Protein AF-A0A3F2U467-F1 (afdb_monomer_lite)

Foldseek 3Di:
DQVQAQEEEEEVVVVVCCCVVVPQVAVPLHEYEYEDCDDDDWDDRDSYIYHYDNPPQVVSVVVRCVRRPRGDYHYDDDVVNVVVVVVVVVVDPDDDD

Structure (mmCIF, N/CA/C/O backbone):
data_AF-A0A3F2U467-F1
#
_entry.id   AF-A0A3F2U467-F1
#
loop_
_atom_site.group_PDB
_atom_site.id
_atom_site.type_symbol
_atom_site.label_atom_id
_atom_site.label_alt_id
_atom_site.label_comp_id
_atom_site.label_asym_id
_atom_site.label_entity_id
_atom_site.label_seq_id
_atom_site.pdbx_PDB_ins_code
_atom_site.Cartn_x
_atom_site.Cartn_y
_atom_site.Cartn_z
_atom_site.occupancy
_atom_site.B_iso_or_equiv
_atom_site.auth_seq_id
_atom_site.auth_comp_id
_atom_site.auth_asym_id
_atom_site.auth_atom_id
_atom_site.pdbx_PDB_model_num
ATOM 1 N N . MET A 1 1 ? -7.677 16.283 -7.118 1.00 54.72 1 MET A N 1
ATOM 2 C CA . MET A 1 1 ? -7.795 14.879 -7.605 1.00 54.72 1 MET A CA 1
ATOM 3 C C . MET A 1 1 ? -7.471 13.824 -6.536 1.00 54.72 1 MET A C 1
ATOM 5 O O . MET A 1 1 ? -7.938 12.710 -6.686 1.00 54.72 1 MET A O 1
ATOM 9 N N . PHE A 1 2 ? -6.818 14.156 -5.418 1.00 55.81 2 PHE A N 1
ATOM 10 C CA . PHE A 1 2 ? -6.804 13.324 -4.199 1.00 55.81 2 PHE A CA 1
ATOM 11 C C . PHE A 1 2 ? -6.991 14.198 -2.943 1.00 55.81 2 PHE A C 1
ATOM 13 O O . PHE A 1 2 ? -6.331 14.004 -1.928 1.00 55.81 2 PHE A O 1
ATOM 20 N N . GLU A 1 3 ? -7.830 15.237 -3.029 1.00 57.31 3 GLU A N 1
ATOM 21 C CA . GLU A 1 3 ? -8.077 16.125 -1.884 1.00 57.31 3 GLU A CA 1
ATOM 22 C C . GLU A 1 3 ? -8.699 15.325 -0.740 1.00 57.31 3 GLU A C 1
ATOM 24 O O . GLU A 1 3 ? -9.708 14.652 -0.933 1.00 57.31 3 GLU A O 1
ATOM 29 N N . GLY A 1 4 ? -8.047 15.358 0.423 1.00 69.00 4 GLY A N 1
ATOM 30 C CA . GLY A 1 4 ? -8.445 14.588 1.600 1.00 69.00 4 GLY A CA 1
ATOM 31 C C . GLY A 1 4 ? -7.904 13.159 1.660 1.00 69.00 4 GLY A C 1
ATOM 32 O O . GLY A 1 4 ? -8.135 12.499 2.661 1.00 69.00 4 GLY A O 1
ATOM 33 N N . THR A 1 5 ? -7.160 12.668 0.659 1.00 77.94 5 THR A N 1
ATOM 34 C CA . THR A 1 5 ? -6.530 11.335 0.711 1.00 77.94 5 THR A CA 1
ATOM 35 C C . THR A 1 5 ? -5.079 11.432 1.169 1.00 77.94 5 THR A C 1
ATOM 37 O O . THR A 1 5 ? -4.256 12.068 0.514 1.00 77.94 5 THR A O 1
ATOM 40 N N . GLY A 1 6 ? -4.748 10.743 2.258 1.00 80.31 6 GLY A N 1
ATOM 41 C CA . GLY A 1 6 ? -3.391 10.709 2.803 1.00 80.31 6 GLY A CA 1
ATOM 42 C C . GLY A 1 6 ? -2.584 9.486 2.389 1.00 80.31 6 GLY A C 1
ATOM 43 O O . GLY A 1 6 ? -1.361 9.529 2.456 1.00 80.31 6 GLY A O 1
ATOM 44 N N . ALA A 1 7 ? -3.236 8.401 1.962 1.00 84.75 7 ALA A N 1
ATOM 45 C CA . ALA A 1 7 ? -2.554 7.215 1.450 1.00 84.75 7 ALA A CA 1
ATOM 46 C C . ALA A 1 7 ? -3.412 6.447 0.445 1.00 84.75 7 ALA A C 1
ATOM 48 O O . ALA A 1 7 ? -4.643 6.489 0.485 1.00 84.75 7 ALA A O 1
ATOM 49 N N . VAL A 1 8 ? -2.746 5.694 -0.426 1.00 83.81 8 VAL A N 1
ATOM 50 C CA . VAL A 1 8 ? -3.389 4.865 -1.445 1.00 83.81 8 VAL A CA 1
ATOM 51 C C . VAL A 1 8 ? -3.048 3.399 -1.206 1.00 83.81 8 VAL A C 1
ATOM 53 O O . VAL A 1 8 ? -1.904 3.058 -0.937 1.00 83.81 8 VAL A O 1
ATOM 56 N N . LEU A 1 9 ? -4.024 2.505 -1.307 1.00 84.50 9 LEU A N 1
ATOM 57 C CA . LEU A 1 9 ? -3.818 1.064 -1.205 1.00 84.50 9 LEU A CA 1
ATOM 58 C C . LEU A 1 9 ? -4.058 0.413 -2.569 1.00 84.50 9 LEU A C 1
ATOM 60 O O . LEU A 1 9 ? -5.130 0.578 -3.151 1.00 84.50 9 LEU A O 1
ATOM 64 N N . ILE A 1 10 ? -3.057 -0.312 -3.075 1.00 84.38 10 ILE A N 1
ATOM 65 C CA . ILE A 1 10 ? -3.039 -0.874 -4.431 1.00 84.38 10 ILE A CA 1
ATOM 66 C C . ILE A 1 10 ? -2.645 -2.356 -4.435 1.00 84.38 10 ILE A C 1
ATOM 68 O O . ILE A 1 10 ? -1.947 -2.853 -3.548 1.00 84.38 10 ILE A O 1
ATOM 72 N N . GLY A 1 11 ? -3.094 -3.082 -5.459 1.00 82.62 11 GLY A N 1
ATOM 73 C CA . GLY A 1 11 ? -2.647 -4.451 -5.721 1.00 82.62 11 GLY A CA 1
ATOM 74 C C . GLY A 1 11 ? -1.299 -4.514 -6.457 1.00 82.62 11 GLY A C 1
ATOM 75 O O . GLY A 1 11 ? -0.855 -3.516 -7.027 1.00 82.62 11 GLY A O 1
ATOM 76 N N . PRO A 1 12 ? -0.673 -5.702 -6.539 1.00 80.56 12 PRO A N 1
ATOM 77 C CA . PRO A 1 12 ? 0.634 -5.867 -7.173 1.00 80.56 12 PRO A CA 1
A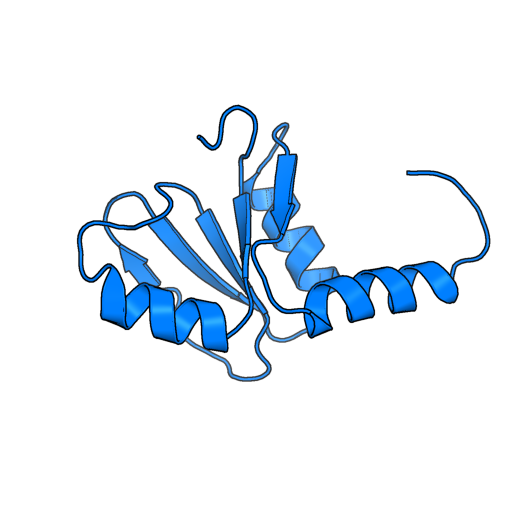TOM 78 C C . PRO A 1 12 ? 0.564 -5.614 -8.684 1.00 80.56 12 PRO A C 1
ATOM 80 O O . PRO A 1 12 ? 1.444 -4.973 -9.231 1.00 80.56 12 PRO A O 1
ATOM 83 N N . ARG A 1 13 ? -0.542 -5.992 -9.343 1.00 80.06 13 ARG A N 1
ATOM 84 C CA . ARG A 1 13 ? -0.764 -5.687 -10.769 1.00 80.06 13 ARG A CA 1
ATOM 85 C C . ARG A 1 13 ? -0.876 -4.187 -11.038 1.00 80.06 13 ARG A C 1
ATOM 87 O O . ARG A 1 13 ? -0.403 -3.705 -12.056 1.00 80.06 13 ARG A O 1
ATOM 94 N N . THR A 1 14 ? -1.516 -3.457 -10.128 1.00 78.56 14 THR A N 1
ATOM 95 C CA . THR A 1 14 ? -1.621 -1.997 -10.213 1.00 78.56 14 THR A CA 1
ATOM 96 C C . THR A 1 14 ? -0.256 -1.358 -9.991 1.00 78.56 14 THR A C 1
ATOM 98 O O . THR A 1 14 ? 0.071 -0.398 -10.674 1.00 78.56 14 THR A O 1
ATOM 101 N N . PHE A 1 15 ? 0.565 -1.919 -9.097 1.00 81.38 15 PHE A N 1
ATOM 102 C CA . PHE A 1 15 ? 1.958 -1.514 -8.934 1.00 81.38 15 PHE A CA 1
ATOM 103 C C . PHE A 1 15 ? 2.793 -1.759 -10.203 1.00 81.38 15 PHE A C 1
ATOM 105 O O . PHE A 1 15 ? 3.496 -0.846 -10.621 1.00 81.38 15 PHE A O 1
ATOM 112 N N . ASP A 1 16 ? 2.675 -2.926 -10.849 1.00 79.06 16 ASP A N 1
ATOM 113 C CA . ASP A 1 16 ? 3.391 -3.230 -12.101 1.00 79.06 16 ASP A CA 1
ATOM 114 C C . ASP A 1 16 ? 3.042 -2.226 -13.215 1.00 79.06 16 ASP A C 1
ATOM 116 O O . ASP A 1 16 ? 3.921 -1.712 -13.900 1.00 79.06 16 ASP A O 1
ATOM 120 N N . VAL A 1 17 ? 1.761 -1.872 -13.360 1.00 77.44 17 VAL A N 1
ATOM 121 C CA . VAL A 1 17 ? 1.344 -0.831 -14.314 1.00 77.44 17 VAL A CA 1
ATOM 122 C C . VAL A 1 17 ? 1.821 0.551 -13.866 1.00 77.44 17 VAL A C 1
ATOM 124 O O . VAL A 1 17 ? 2.251 1.350 -14.691 1.00 77.44 17 VAL A O 1
ATOM 127 N N . ALA A 1 18 ? 1.767 0.856 -12.567 1.00 74.50 18 ALA A N 1
ATOM 128 C CA . ALA A 1 18 ? 2.196 2.148 -12.042 1.00 74.50 18 ALA A CA 1
ATOM 129 C C . ALA A 1 18 ? 3.695 2.391 -12.274 1.00 74.50 18 ALA A C 1
ATOM 131 O O . ALA A 1 18 ? 4.074 3.494 -12.657 1.00 74.50 18 ALA A O 1
ATOM 132 N N . ILE A 1 19 ? 4.540 1.377 -12.071 1.00 73.06 19 ILE A N 1
ATOM 133 C CA . ILE A 1 19 ? 5.987 1.505 -12.260 1.00 73.06 19 ILE A CA 1
ATOM 134 C C . ILE A 1 19 ? 6.373 1.578 -13.743 1.00 73.06 19 ILE A C 1
ATOM 136 O O . ILE A 1 19 ? 7.288 2.323 -14.083 1.00 73.06 19 ILE A O 1
ATOM 140 N N . ASP A 1 20 ? 5.658 0.858 -14.614 1.00 73.56 20 ASP A N 1
ATOM 141 C CA . ASP A 1 20 ? 5.906 0.838 -16.061 1.00 73.56 20 ASP A CA 1
ATOM 142 C C . ASP A 1 20 ? 5.419 2.125 -16.749 1.00 73.56 20 ASP A C 1
ATOM 144 O O . ASP A 1 20 ? 6.152 2.748 -17.513 1.00 73.56 20 ASP A O 1
ATOM 148 N N . VAL A 1 21 ? 4.205 2.580 -16.417 1.00 66.69 21 VAL A N 1
ATOM 149 C CA . VAL A 1 21 ? 3.564 3.729 -17.077 1.00 66.69 21 VAL A CA 1
ATOM 150 C C . VAL A 1 21 ? 4.053 5.071 -16.527 1.00 66.69 21 VAL A C 1
ATOM 152 O O . VAL A 1 21 ? 4.113 6.045 -17.274 1.00 66.69 21 VAL A O 1
ATOM 155 N N . TRP A 1 22 ? 4.398 5.153 -15.238 1.00 65.06 22 TRP A N 1
ATOM 156 C CA . TRP A 1 22 ? 4.645 6.443 -14.576 1.00 65.06 22 TRP A CA 1
ATOM 157 C C . TRP A 1 22 ? 6.100 6.683 -14.170 1.00 65.06 22 TRP A C 1
ATOM 159 O O . TRP A 1 22 ? 6.404 7.752 -13.636 1.00 65.06 22 TRP A O 1
ATOM 169 N N . GLY A 1 23 ? 6.998 5.731 -14.456 1.00 60.91 23 GLY A N 1
ATOM 170 C CA . GLY A 1 23 ? 8.451 5.912 -14.413 1.00 60.91 23 GLY A CA 1
ATOM 171 C C . GLY A 1 23 ? 8.959 6.672 -13.180 1.00 60.91 23 GLY A C 1
ATOM 172 O O . GLY A 1 23 ? 8.889 6.170 -12.055 1.00 60.91 23 GLY A O 1
ATOM 173 N N . GLU A 1 24 ? 9.492 7.880 -13.395 1.00 55.91 24 GLU A N 1
ATOM 174 C CA . GLU A 1 24 ? 10.085 8.742 -12.356 1.00 55.91 24 GLU A CA 1
ATOM 175 C C . GLU A 1 24 ? 9.172 9.881 -11.863 1.00 55.91 24 GLU A C 1
ATOM 177 O O . GLU A 1 24 ? 9.439 10.476 -10.814 1.00 55.91 24 GLU A O 1
ATOM 182 N N . ASP A 1 25 ? 8.076 10.169 -12.570 1.00 54.44 25 ASP A N 1
ATOM 183 C CA . ASP A 1 25 ? 7.247 11.355 -12.303 1.00 54.44 25 ASP A CA 1
ATOM 184 C C . ASP A 1 25 ? 6.286 11.150 -11.116 1.00 54.44 25 ASP A C 1
ATOM 186 O O . ASP A 1 25 ? 5.826 12.103 -10.492 1.00 54.44 25 ASP A O 1
ATOM 190 N N . GLY A 1 26 ? 6.064 9.891 -10.715 1.00 56.75 26 GLY A N 1
ATOM 191 C CA . GLY A 1 26 ? 5.327 9.541 -9.501 1.00 56.75 26 GLY A CA 1
ATOM 192 C C . GLY A 1 26 ? 3.833 9.862 -9.604 1.00 56.75 26 GLY A C 1
ATOM 193 O O . GLY A 1 26 ? 3.375 10.879 -9.094 1.00 56.75 26 GLY A O 1
ATOM 194 N N . ALA A 1 27 ? 3.073 8.932 -10.188 1.00 57.69 27 ALA A N 1
ATOM 195 C CA . ALA A 1 27 ? 1.649 9.052 -10.534 1.00 57.69 27 ALA A CA 1
ATOM 196 C C . ALA A 1 27 ? 0.715 9.629 -9.458 1.00 57.69 27 ALA A C 1
ATOM 198 O O . ALA A 1 27 ? -0.271 10.290 -9.781 1.00 57.69 27 ALA A O 1
ATOM 199 N N . PHE A 1 28 ? 0.972 9.318 -8.184 1.00 65.62 28 PHE A N 1
ATOM 200 C CA . PHE A 1 28 ? 0.010 9.552 -7.105 1.00 65.62 28 PHE A CA 1
ATOM 201 C C . PHE A 1 28 ? 0.365 10.754 -6.232 1.00 65.62 28 PHE A C 1
ATOM 203 O O . PHE A 1 28 ? -0.519 11.335 -5.612 1.00 65.62 28 PHE A O 1
ATOM 210 N N . GLY A 1 29 ? 1.648 11.119 -6.154 1.00 75.50 29 GLY A N 1
ATOM 211 C CA . GLY A 1 29 ? 2.136 12.153 -5.237 1.00 75.50 29 GLY A CA 1
ATOM 212 C C . GLY A 1 29 ? 1.838 11.869 -3.757 1.00 75.50 29 GLY A C 1
ATOM 213 O O . GLY A 1 29 ? 1.848 12.797 -2.953 1.00 75.50 29 GLY A O 1
ATOM 214 N N . LEU A 1 30 ? 1.536 10.610 -3.421 1.00 80.81 30 LEU A N 1
ATOM 215 C CA . LEU A 1 30 ? 1.065 10.142 -2.119 1.00 80.81 30 LEU A CA 1
ATOM 216 C C . LEU A 1 30 ? 1.743 8.814 -1.751 1.00 80.81 30 LEU A C 1
ATOM 218 O O . LEU A 1 30 ? 2.158 8.060 -2.640 1.00 80.81 30 LEU A O 1
ATOM 222 N N . PRO A 1 31 ? 1.837 8.477 -0.454 1.00 85.25 31 PRO A N 1
ATOM 223 C CA . PRO A 1 31 ? 2.290 7.161 -0.035 1.00 85.25 31 PRO A CA 1
ATOM 224 C C . PRO A 1 31 ? 1.286 6.081 -0.468 1.00 85.25 31 PRO A C 1
ATOM 226 O O . PRO A 1 31 ? 0.084 6.170 -0.223 1.00 85.25 31 PRO A O 1
ATOM 229 N N . CYS A 1 32 ? 1.805 5.043 -1.110 1.00 86.06 32 CYS A N 1
ATOM 230 C CA . CYS A 1 32 ? 1.089 3.903 -1.654 1.00 86.06 32 CYS A CA 1
ATOM 231 C C . CYS A 1 32 ? 1.489 2.621 -0.910 1.00 86.06 32 CYS A C 1
ATOM 233 O O . CYS A 1 32 ? 2.670 2.347 -0.702 1.00 86.06 32 CYS A O 1
ATOM 235 N N . VAL A 1 33 ? 0.511 1.796 -0.551 1.00 88.19 33 VAL A N 1
ATOM 236 C CA . VAL A 1 33 ? 0.706 0.490 0.083 1.00 88.19 33 VAL A CA 1
ATOM 237 C C . VAL A 1 33 ? 0.328 -0.602 -0.908 1.00 88.19 33 VAL A C 1
ATOM 239 O O . VAL A 1 33 ? -0.820 -0.687 -1.342 1.00 88.19 33 VAL A O 1
ATOM 242 N N . VAL A 1 34 ? 1.293 -1.445 -1.258 1.00 87.81 34 VAL A N 1
ATOM 243 C CA . VAL A 1 34 ? 1.145 -2.566 -2.184 1.00 87.81 34 VAL A CA 1
ATOM 244 C C . VAL A 1 34 ? 0.875 -3.841 -1.393 1.00 87.81 34 VAL A C 1
ATOM 246 O O . VAL A 1 34 ? 1.739 -4.331 -0.662 1.00 87.81 34 VAL A O 1
ATOM 249 N N . VAL A 1 35 ? -0.319 -4.411 -1.552 1.00 85.81 35 VAL A N 1
ATOM 250 C CA . VAL A 1 35 ? -0.678 -5.682 -0.902 1.00 85.81 35 VAL A CA 1
ATOM 251 C C . VAL A 1 35 ? -0.193 -6.836 -1.762 1.00 85.81 35 VAL A C 1
ATOM 253 O O . VAL A 1 35 ? -0.728 -7.085 -2.839 1.00 85.81 35 VAL A O 1
ATOM 256 N N . THR A 1 36 ? 0.821 -7.561 -1.310 1.00 82.12 36 THR A N 1
ATOM 257 C CA . THR A 1 36 ? 1.434 -8.642 -2.089 1.00 82.12 36 THR A CA 1
ATOM 258 C C . THR A 1 36 ? 1.886 -9.759 -1.166 1.00 82.12 36 THR A C 1
ATOM 260 O O . THR A 1 36 ? 2.156 -9.515 -0.009 1.00 82.12 36 THR A O 1
ATOM 263 N N . HIS A 1 37 ? 2.002 -10.990 -1.654 1.00 80.81 37 HIS A N 1
ATOM 264 C CA . HIS A 1 37 ? 2.608 -12.082 -0.876 1.00 80.81 37 HIS A CA 1
ATOM 265 C C . HIS A 1 37 ? 4.131 -12.154 -1.057 1.00 80.81 37 HIS A C 1
ATOM 267 O O . HIS A 1 37 ? 4.778 -13.043 -0.513 1.00 80.81 37 HIS A O 1
ATOM 273 N N . ARG A 1 38 ? 4.706 -11.255 -1.863 1.00 77.25 38 ARG A N 1
ATOM 274 C CA . ARG A 1 38 ? 6.142 -11.198 -2.143 1.00 77.25 38 ARG A CA 1
ATOM 275 C C . ARG A 1 38 ? 6.768 -10.064 -1.354 1.00 77.25 38 ARG A C 1
ATOM 277 O O . ARG A 1 38 ? 6.339 -8.923 -1.489 1.00 77.25 38 ARG A O 1
ATOM 284 N N . GLU A 1 39 ? 7.788 -10.376 -0.569 1.00 77.00 39 GLU A N 1
ATOM 285 C CA . GLU A 1 39 ? 8.594 -9.351 0.084 1.00 77.00 39 GLU A CA 1
ATOM 286 C C . GLU A 1 39 ? 9.386 -8.575 -0.971 1.00 77.00 39 GLU A C 1
ATOM 288 O O . GLU A 1 39 ? 10.013 -9.162 -1.855 1.00 77.00 39 GLU A O 1
ATOM 293 N N . ALA A 1 40 ? 9.329 -7.249 -0.897 1.00 80.62 40 ALA A N 1
ATOM 294 C CA . ALA A 1 40 ? 10.062 -6.355 -1.779 1.00 80.62 40 ALA A CA 1
ATOM 295 C C . ALA A 1 40 ? 10.493 -5.106 -1.006 1.00 80.62 40 ALA A C 1
ATOM 297 O O . ALA A 1 40 ? 9.799 -4.650 -0.093 1.00 80.62 40 ALA A O 1
ATOM 298 N N . ALA A 1 41 ? 11.656 -4.563 -1.366 1.00 80.50 41 ALA A N 1
ATOM 299 C CA . ALA A 1 41 ? 12.158 -3.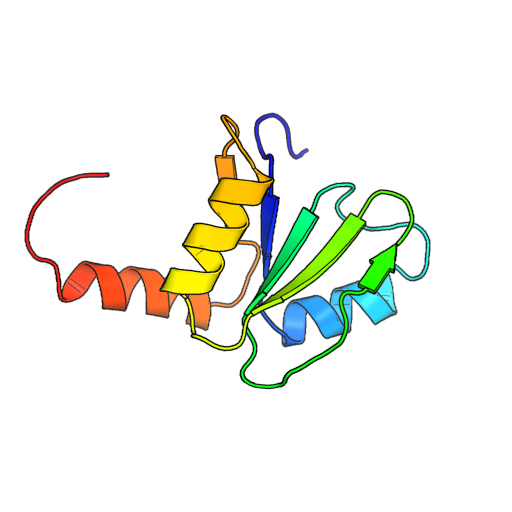333 -0.769 1.00 80.50 41 ALA A CA 1
ATOM 300 C C . ALA A 1 41 ? 11.249 -2.150 -1.147 1.00 80.50 41 ALA A C 1
ATOM 302 O O . ALA A 1 41 ? 10.797 -2.090 -2.292 1.00 80.50 41 ALA A O 1
ATOM 303 N N . PRO A 1 42 ? 10.989 -1.202 -0.229 1.00 81.44 42 PRO A N 1
ATOM 304 C CA . PRO A 1 42 ? 10.146 -0.052 -0.523 1.00 81.44 42 PRO A CA 1
ATOM 305 C C . PRO A 1 42 ? 10.741 0.787 -1.656 1.00 81.44 42 PRO A C 1
ATOM 307 O O . PRO A 1 42 ? 11.932 1.107 -1.662 1.00 81.44 42 PRO A O 1
ATOM 310 N N . VAL A 1 43 ? 9.897 1.166 -2.613 1.00 83.50 43 VAL A N 1
ATOM 311 C CA . VAL A 1 43 ? 10.305 1.928 -3.799 1.00 83.50 43 VAL A CA 1
ATOM 312 C C . VAL A 1 43 ? 9.888 3.380 -3.622 1.00 83.50 43 VAL A C 1
ATOM 314 O O . VAL A 1 43 ? 8.719 3.667 -3.404 1.00 83.50 43 VAL A O 1
ATOM 317 N N . HIS A 1 44 ? 10.831 4.309 -3.746 1.00 79.00 44 HIS A N 1
ATOM 318 C CA . HIS A 1 44 ? 10.558 5.744 -3.670 1.00 79.00 44 HIS A CA 1
ATOM 319 C C . HIS A 1 44 ? 10.680 6.368 -5.065 1.00 79.00 44 HIS A C 1
ATOM 321 O O . HIS A 1 44 ? 11.641 6.100 -5.796 1.00 79.00 44 HIS 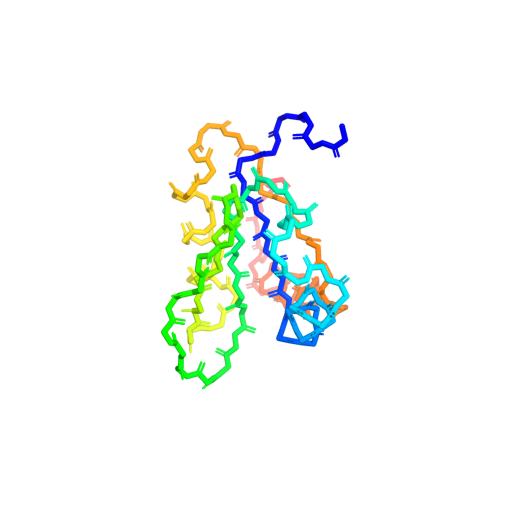A O 1
ATOM 327 N N . ARG A 1 45 ? 9.686 7.171 -5.449 1.00 77.62 45 ARG A N 1
ATOM 328 C CA . ARG A 1 45 ? 9.590 7.865 -6.740 1.00 77.62 45 ARG A CA 1
ATOM 329 C C . ARG A 1 45 ? 9.129 9.295 -6.519 1.00 77.62 45 ARG A C 1
ATOM 331 O O . ARG A 1 45 ? 7.933 9.556 -6.422 1.00 77.62 45 ARG A O 1
ATOM 338 N N . THR A 1 46 ? 10.079 10.220 -6.444 1.00 77.31 46 THR A N 1
ATOM 339 C CA . THR A 1 46 ? 9.822 11.659 -6.287 1.00 77.31 46 THR A CA 1
ATOM 340 C C . THR A 1 46 ? 8.893 11.945 -5.096 1.00 77.31 46 THR A C 1
ATOM 342 O O . THR A 1 46 ? 9.352 11.921 -3.958 1.00 77.31 46 THR A O 1
ATOM 345 N N . LYS A 1 47 ? 7.591 12.171 -5.325 1.00 72.00 47 LYS A N 1
ATOM 346 C CA . LYS A 1 47 ? 6.578 12.415 -4.277 1.00 72.00 47 LYS A CA 1
ATOM 347 C C . LYS A 1 47 ? 5.746 11.180 -3.898 1.00 72.00 47 LYS A C 1
ATOM 349 O O . LYS A 1 47 ? 4.944 11.249 -2.976 1.00 72.00 47 LYS A O 1
ATOM 354 N N . THR A 1 48 ? 5.905 10.069 -4.611 1.00 80.81 48 THR A N 1
ATOM 355 C CA . THR A 1 48 ? 5.186 8.808 -4.391 1.00 80.81 48 THR A CA 1
ATOM 356 C C . THR A 1 48 ? 6.117 7.788 -3.739 1.00 80.81 48 THR A C 1
ATOM 358 O O . THR A 1 48 ? 7.233 7.571 -4.209 1.00 80.81 48 THR A O 1
ATOM 361 N N . SER A 1 49 ? 5.650 7.113 -2.695 1.00 84.19 49 SER A N 1
ATOM 362 C CA . SER A 1 49 ? 6.380 6.012 -2.053 1.00 84.19 49 SER A CA 1
ATOM 363 C C . SER A 1 49 ? 5.554 4.742 -2.148 1.00 84.19 49 SER A C 1
ATOM 365 O O . SER A 1 49 ? 4.348 4.807 -1.972 1.00 84.19 49 SER A O 1
ATOM 367 N N . PHE A 1 50 ? 6.173 3.595 -2.394 1.00 86.25 50 PHE A N 1
ATOM 368 C CA . PHE A 1 50 ? 5.517 2.293 -2.436 1.00 86.25 50 PHE A CA 1
ATOM 369 C C . PHE A 1 50 ? 6.063 1.413 -1.319 1.00 86.25 50 PHE A C 1
ATOM 371 O O . PHE A 1 50 ? 7.243 1.057 -1.316 1.00 86.25 50 PHE A O 1
ATOM 378 N N . GLU A 1 51 ? 5.198 1.047 -0.381 1.00 88.12 51 GLU A N 1
ATOM 379 C CA . GLU A 1 51 ? 5.504 0.098 0.684 1.00 88.12 51 GLU A CA 1
ATOM 380 C C . GLU A 1 51 ? 4.812 -1.238 0.429 1.00 88.12 51 GLU A C 1
ATOM 382 O O . GLU A 1 51 ? 3.602 -1.283 0.225 1.00 88.12 51 GLU A O 1
ATOM 387 N N . PHE A 1 52 ? 5.561 -2.337 0.474 1.00 87.69 52 PHE A N 1
ATOM 388 C CA . PHE A 1 52 ? 5.026 -3.678 0.252 1.00 87.69 52 PHE A CA 1
ATOM 389 C C . PHE A 1 52 ? 4.645 -4.324 1.584 1.00 87.69 52 PHE A C 1
ATOM 391 O O . PHE A 1 52 ? 5.454 -4.372 2.509 1.00 87.69 52 PHE A O 1
ATOM 398 N N . VAL A 1 53 ? 3.416 -4.834 1.681 1.00 87.06 53 VAL A N 1
ATOM 399 C CA . VAL A 1 53 ? 2.898 -5.485 2.892 1.00 87.06 53 VAL A CA 1
ATOM 400 C C . VAL A 1 53 ? 2.489 -6.920 2.581 1.00 87.06 53 VAL A C 1
ATOM 402 O O . VAL A 1 53 ? 1.641 -7.151 1.717 1.00 87.06 53 VAL A O 1
ATOM 405 N N . THR A 1 54 ? 3.060 -7.868 3.335 1.00 79.75 54 THR A N 1
ATOM 406 C CA . THR A 1 54 ? 2.942 -9.320 3.108 1.00 79.75 54 THR A CA 1
ATOM 407 C C . THR A 1 54 ? 1.974 -10.082 4.016 1.00 79.75 54 THR A C 1
ATOM 409 O O . THR A 1 54 ? 1.901 -11.304 3.952 1.00 79.75 54 THR A O 1
ATOM 412 N N . GLY A 1 55 ? 1.147 -9.391 4.806 1.00 73.06 55 GLY A N 1
ATOM 413 C CA . GLY A 1 55 ? 0.192 -10.015 5.741 1.00 73.06 55 GLY A CA 1
ATOM 414 C C . GLY A 1 55 ? -1.283 -9.994 5.311 1.00 73.06 55 GLY A C 1
ATOM 415 O O . GLY A 1 55 ? -2.165 -10.178 6.147 1.00 73.06 55 GLY A O 1
ATOM 416 N N . GLY A 1 56 ? -1.576 -9.711 4.040 1.00 75.38 56 GLY A N 1
ATOM 417 C CA . GLY A 1 56 ? -2.948 -9.545 3.547 1.00 75.38 56 GLY A CA 1
ATOM 418 C C . GLY A 1 56 ? -3.549 -8.159 3.828 1.00 75.38 56 GLY A C 1
ATOM 419 O O . GLY A 1 56 ? -2.838 -7.198 4.120 1.00 75.38 56 GLY A O 1
ATOM 420 N N . ILE A 1 57 ? -4.875 -8.040 3.699 1.00 75.44 57 ILE A N 1
ATOM 421 C CA . ILE A 1 57 ? -5.566 -6.740 3.627 1.00 75.44 57 ILE A CA 1
ATOM 422 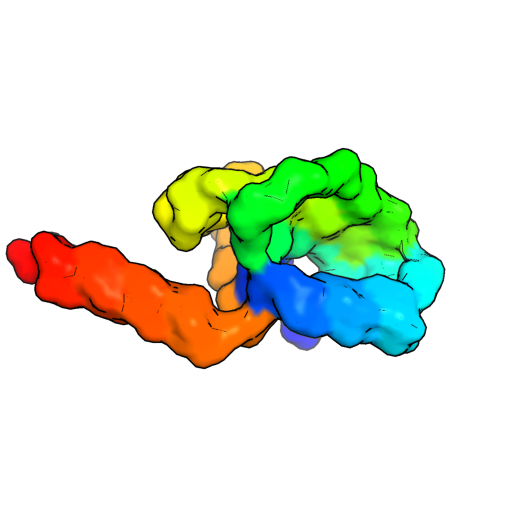C C . ILE A 1 57 ? -5.584 -5.959 4.949 1.00 75.44 57 ILE A C 1
ATOM 424 O O . ILE A 1 57 ? -5.393 -4.748 4.945 1.00 75.44 57 ILE A O 1
ATOM 428 N N . LEU A 1 58 ? -5.758 -6.630 6.090 1.00 80.56 58 LEU A N 1
ATOM 429 C CA . LEU A 1 58 ? -5.848 -5.974 7.400 1.00 80.56 58 LEU A CA 1
ATOM 430 C C . LEU A 1 58 ? -4.556 -5.239 7.805 1.00 80.56 58 LEU A C 1
ATOM 432 O O . LEU A 1 58 ? -4.631 -4.046 8.110 1.00 80.56 58 LEU A O 1
ATOM 436 N N . PRO A 1 59 ? -3.364 -5.872 7.779 1.00 83.69 59 PRO A N 1
ATOM 437 C CA . PRO A 1 59 ? -2.125 -5.157 8.075 1.00 83.69 59 PRO A CA 1
ATOM 438 C C . PRO A 1 59 ? -1.816 -4.083 7.029 1.00 83.69 59 PRO A C 1
ATOM 440 O O . PRO A 1 59 ? -1.240 -3.052 7.374 1.00 83.69 59 PRO A O 1
ATOM 443 N N . ALA A 1 60 ? -2.245 -4.269 5.777 1.00 83.94 60 ALA A N 1
ATOM 444 C CA . ALA A 1 60 ? -2.087 -3.253 4.746 1.00 83.94 60 ALA A CA 1
ATOM 445 C C . ALA A 1 60 ? -2.951 -2.010 5.013 1.00 83.94 60 ALA A C 1
ATOM 447 O O . ALA A 1 60 ? -2.447 -0.895 4.906 1.00 83.94 60 ALA A O 1
ATOM 448 N N . ILE A 1 61 ? -4.207 -2.178 5.442 1.00 81.62 61 ILE A N 1
ATOM 449 C CA . ILE A 1 61 ? -5.076 -1.063 5.853 1.00 81.62 61 ILE A CA 1
ATOM 450 C C . ILE A 1 61 ? -4.505 -0.364 7.086 1.00 81.62 61 ILE A C 1
ATOM 452 O O . ILE A 1 61 ? -4.440 0.862 7.113 1.00 81.62 61 ILE A O 1
ATOM 456 N N . ALA A 1 62 ? -4.055 -1.116 8.094 1.00 85.25 62 ALA A N 1
ATOM 457 C CA . ALA A 1 62 ? -3.440 -0.531 9.285 1.00 85.25 62 ALA A CA 1
ATOM 458 C C . ALA A 1 62 ? -2.212 0.319 8.924 1.00 85.25 62 ALA A C 1
ATOM 460 O O . ALA A 1 62 ? -2.037 1.425 9.442 1.00 85.25 62 ALA A O 1
ATOM 461 N N . ARG A 1 63 ? -1.390 -0.167 7.986 1.00 85.62 63 ARG A N 1
ATOM 462 C CA . ARG A 1 63 ? -0.242 0.580 7.475 1.00 85.62 63 ARG A CA 1
ATOM 463 C C . ARG A 1 63 ? -0.670 1.815 6.687 1.00 85.62 63 ARG A C 1
ATOM 465 O O . ARG A 1 63 ? -0.144 2.892 6.949 1.00 85.62 63 ARG A O 1
ATOM 472 N N . ALA A 1 64 ? -1.645 1.680 5.793 1.00 84.50 64 ALA A N 1
ATOM 473 C CA . ALA A 1 64 ? -2.161 2.788 4.999 1.00 84.50 64 ALA A CA 1
ATOM 474 C C . ALA A 1 64 ? -2.772 3.887 5.879 1.00 84.50 64 ALA A C 1
ATOM 476 O O . ALA A 1 64 ? -2.460 5.053 5.677 1.00 84.50 64 ALA A O 1
ATOM 477 N N . ARG A 1 65 ? -3.539 3.538 6.923 1.00 83.69 65 ARG A N 1
ATOM 478 C CA . ARG A 1 65 ? -4.064 4.514 7.899 1.00 83.69 65 ARG A CA 1
ATOM 479 C C . ARG A 1 65 ? -2.946 5.236 8.641 1.00 83.69 65 ARG A C 1
ATOM 481 O O . ARG A 1 65 ? -3.012 6.444 8.821 1.00 83.69 65 ARG A O 1
ATOM 488 N N . LYS A 1 66 ? -1.891 4.519 9.037 1.00 87.19 66 LYS A N 1
ATOM 489 C CA . LYS A 1 66 ? -0.730 5.141 9.688 1.00 87.19 66 LYS A CA 1
ATOM 490 C C . LYS A 1 66 ? -0.013 6.135 8.767 1.00 87.19 66 LYS A C 1
ATOM 492 O O . LYS A 1 66 ? 0.511 7.127 9.259 1.00 87.19 66 LYS A O 1
ATOM 497 N N . LEU A 1 67 ? 0.020 5.861 7.463 1.00 84.69 67 LEU A N 1
ATOM 498 C CA . LEU A 1 67 ? 0.597 6.759 6.460 1.00 84.69 67 LEU A CA 1
ATOM 499 C C . LEU A 1 67 ? -0.330 7.936 6.130 1.00 84.69 67 LEU A C 1
ATOM 501 O O . LEU A 1 67 ? 0.160 9.037 5.906 1.00 84.69 67 LEU A O 1
ATOM 505 N N . ALA A 1 68 ? -1.647 7.721 6.143 1.00 82.19 68 ALA A N 1
ATOM 506 C CA . ALA A 1 68 ? -2.633 8.755 5.851 1.00 82.19 68 ALA A CA 1
ATOM 507 C C . ALA A 1 68 ? -2.836 9.753 7.004 1.00 82.19 68 ALA A C 1
ATOM 509 O O . ALA A 1 68 ? -3.137 10.925 6.764 1.00 82.19 68 ALA A O 1
ATOM 510 N N . GLY A 1 69 ? -2.643 9.313 8.251 1.00 85.19 69 GLY A N 1
ATOM 511 C CA . GLY A 1 69 ? -2.897 10.128 9.436 1.00 85.19 69 GLY A CA 1
ATOM 512 C C . GLY A 1 69 ? -4.392 10.400 9.604 1.00 85.19 69 GLY A C 1
ATOM 513 O O . GLY A 1 69 ? -5.182 9.463 9.672 1.00 85.19 69 GLY A O 1
ATOM 514 N N . GLU A 1 70 ? -4.761 11.680 9.647 1.00 81.75 70 GLU A N 1
ATOM 515 C CA . GLU A 1 70 ? -6.154 12.151 9.761 1.00 81.75 70 GLU A CA 1
ATOM 516 C C . GLU A 1 70 ? -6.897 12.175 8.412 1.00 81.75 70 GLU A C 1
ATOM 518 O O . GLU A 1 70 ? -8.069 12.532 8.353 1.00 81.75 70 GLU A O 1
ATOM 523 N N . GLN A 1 71 ? -6.209 11.845 7.317 1.00 82.12 71 GLN A N 1
ATOM 524 C CA . GLN A 1 71 ? -6.764 11.854 5.966 1.00 82.12 71 GLN A CA 1
ATOM 525 C C . GLN A 1 71 ? -7.284 10.468 5.565 1.00 82.12 71 GLN A C 1
ATOM 527 O O . GLN A 1 71 ? -6.908 9.441 6.136 1.00 82.12 71 GLN A O 1
ATOM 532 N N . ASP A 1 72 ? -8.107 10.431 4.524 1.00 80.19 72 ASP A N 1
ATOM 533 C CA . ASP A 1 72 ? -8.713 9.209 4.018 1.00 80.19 72 ASP A CA 1
ATOM 534 C C . ASP A 1 72 ? -7.691 8.285 3.339 1.00 80.19 72 ASP A C 1
ATOM 536 O O . ASP A 1 72 ? -6.669 8.711 2.786 1.00 80.19 72 ASP A O 1
ATOM 540 N N . VAL A 1 73 ? -7.994 6.986 3.354 1.00 80.19 73 VAL A N 1
ATOM 541 C CA . VAL A 1 73 ? -7.248 5.963 2.613 1.00 80.19 73 VAL A CA 1
ATOM 542 C C . VAL A 1 73 ? -8.029 5.604 1.356 1.00 80.19 73 VAL A C 1
ATOM 544 O O . VAL A 1 73 ? -9.118 5.035 1.432 1.00 80.19 73 VAL A O 1
ATOM 547 N N . CYS A 1 74 ? -7.459 5.884 0.187 1.00 78.81 74 CYS A N 1
ATOM 548 C CA . CYS A 1 74 ? -8.071 5.537 -1.090 1.00 78.81 74 CYS A CA 1
ATOM 549 C C . CYS A 1 74 ? -7.661 4.122 -1.516 1.00 78.81 74 CYS A C 1
ATOM 551 O O . CYS A 1 74 ? -6.476 3.820 -1.642 1.00 78.81 74 CYS A O 1
ATOM 553 N N . ILE A 1 75 ? -8.627 3.241 -1.778 1.00 75.62 75 ILE A N 1
ATOM 554 C CA . ILE A 1 75 ? -8.354 1.887 -2.280 1.00 75.62 75 ILE A CA 1
ATOM 555 C C . ILE A 1 75 ? -8.403 1.910 -3.813 1.00 75.62 75 ILE A C 1
ATOM 557 O O . ILE A 1 75 ? -9.454 1.72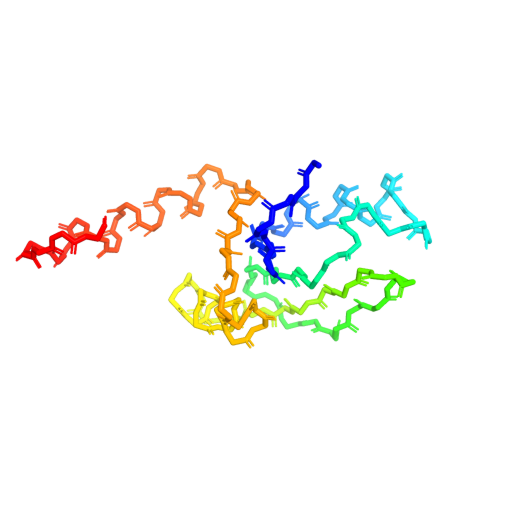1 -4.425 1.00 75.62 75 ILE A O 1
ATOM 561 N N . MET A 1 76 ? -7.249 2.127 -4.444 1.00 67.75 76 MET A N 1
ATOM 562 C CA . MET A 1 76 ? -7.085 2.091 -5.898 1.00 67.75 76 MET A CA 1
ATOM 563 C C . MET A 1 76 ? -6.757 0.666 -6.358 1.00 67.75 76 MET A C 1
ATOM 565 O O . MET A 1 76 ? -5.613 0.295 -6.604 1.00 67.75 76 MET A O 1
ATOM 569 N N . GLY A 1 77 ? -7.803 -0.142 -6.508 1.00 58.22 77 GLY A N 1
ATOM 570 C CA . GLY A 1 77 ? -7.787 -1.267 -7.438 1.00 58.22 77 GLY A CA 1
ATOM 571 C C . GLY A 1 77 ? -6.932 -2.476 -7.041 1.00 58.22 77 GLY A C 1
ATOM 572 O O . GLY A 1 77 ? -5.732 -2.566 -7.289 1.00 58.22 77 GLY A O 1
ATOM 573 N N . GLY A 1 78 ? -7.639 -3.501 -6.582 1.00 51.62 78 GLY A N 1
ATOM 574 C CA . GLY A 1 78 ? -7.924 -4.687 -7.391 1.00 51.62 78 GLY A CA 1
ATOM 575 C C . GLY A 1 78 ? -9.291 -5.207 -6.945 1.00 51.62 78 GLY A C 1
ATOM 576 O O . GLY A 1 78 ? -9.579 -5.137 -5.754 1.00 51.62 78 GLY A O 1
ATOM 577 N N . ALA A 1 79 ? -10.152 -5.707 -7.839 1.00 48.69 79 ALA A N 1
ATOM 578 C CA . ALA A 1 79 ? -11.470 -6.248 -7.453 1.00 48.69 79 ALA A CA 1
ATOM 579 C C . ALA A 1 79 ? -11.365 -7.263 -6.293 1.00 48.69 79 ALA A C 1
ATOM 581 O O . ALA A 1 79 ? -12.230 -7.329 -5.430 1.00 48.69 79 ALA A O 1
ATOM 582 N N . THR A 1 80 ? -10.233 -7.968 -6.210 1.00 53.69 80 THR A N 1
ATOM 583 C CA . THR A 1 80 ? -9.849 -8.860 -5.113 1.00 53.69 80 THR A CA 1
ATOM 584 C C . THR A 1 80 ? -9.640 -8.158 -3.765 1.00 53.69 80 THR A C 1
ATOM 586 O O . THR A 1 80 ? -9.997 -8.740 -2.755 1.00 53.69 80 THR A O 1
ATOM 589 N N . LEU A 1 81 ? -9.110 -6.931 -3.710 1.00 60.53 81 LEU A N 1
ATOM 590 C CA . LEU A 1 81 ? -8.923 -6.171 -2.461 1.00 60.53 81 LEU A CA 1
ATOM 591 C C . LEU A 1 81 ? -10.249 -5.630 -1.925 1.00 60.53 81 LEU A C 1
ATOM 593 O O . LEU A 1 81 ? -10.519 -5.747 -0.733 1.00 60.53 81 LEU A O 1
ATOM 597 N N . ALA A 1 82 ? -11.102 -5.110 -2.812 1.00 56.44 82 ALA A N 1
ATOM 598 C CA . ALA A 1 82 ? -12.461 -4.715 -2.449 1.00 56.44 82 ALA A CA 1
ATOM 599 C C . ALA A 1 82 ? -13.277 -5.931 -1.973 1.00 56.44 82 ALA A C 1
ATOM 601 O O . ALA A 1 82 ? -13.915 -5.867 -0.927 1.00 56.44 82 ALA A O 1
ATOM 602 N N . LEU A 1 83 ? -13.181 -7.071 -2.671 1.00 57.38 83 LEU A N 1
ATOM 603 C CA . LEU A 1 83 ? -13.808 -8.331 -2.258 1.00 57.38 83 LEU A CA 1
ATOM 604 C C . LEU A 1 83 ? -13.216 -8.898 -0.960 1.00 57.38 83 LEU A C 1
ATOM 606 O O . LEU A 1 83 ? -13.963 -9.449 -0.165 1.00 57.38 83 LEU A O 1
ATOM 610 N N . GLN A 1 84 ? -11.910 -8.756 -0.708 1.00 58.00 84 GLN A N 1
ATOM 611 C CA . GLN A 1 84 ? -11.281 -9.165 0.554 1.00 58.00 84 GLN A CA 1
ATOM 612 C C . GLN A 1 84 ? -11.717 -8.283 1.721 1.00 58.00 84 GLN A C 1
ATOM 614 O O . GLN A 1 84 ? -11.933 -8.799 2.812 1.00 58.00 84 GLN A O 1
ATOM 619 N N . TYR A 1 85 ? -11.877 -6.978 1.498 1.00 57.94 85 TYR A N 1
ATOM 620 C CA . TYR A 1 85 ? -12.433 -6.075 2.500 1.00 57.94 85 TYR A CA 1
ATOM 621 C C . TYR A 1 85 ? -13.899 -6.415 2.7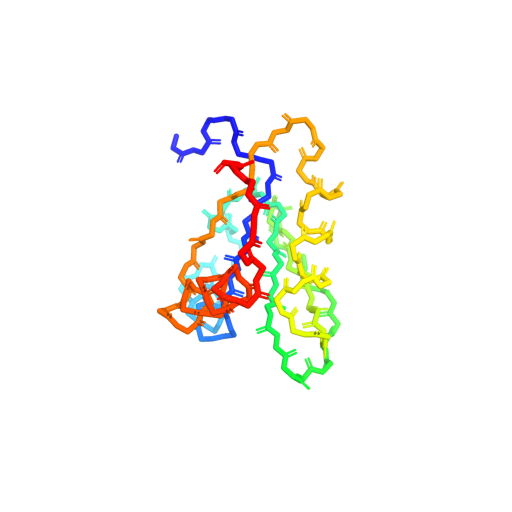97 1.00 57.94 85 TYR A C 1
ATOM 623 O O . TYR A 1 85 ? -14.261 -6.614 3.952 1.00 57.94 85 TYR A O 1
ATOM 631 N N . LEU A 1 86 ? -14.720 -6.599 1.758 1.00 55.00 86 LEU A N 1
ATOM 632 C CA . LEU A 1 86 ? -16.107 -7.046 1.906 1.00 55.00 86 LEU A CA 1
ATOM 633 C C . LEU A 1 86 ? -16.208 -8.422 2.582 1.00 55.00 86 LEU A C 1
ATOM 635 O O . LEU A 1 86 ? -17.056 -8.598 3.447 1.00 55.00 86 LEU A O 1
ATOM 639 N N . ALA A 1 87 ? -15.336 -9.379 2.257 1.00 58.03 87 ALA A N 1
ATOM 640 C CA . ALA A 1 87 ? -15.316 -10.700 2.888 1.00 58.03 87 ALA A CA 1
ATOM 641 C C . ALA A 1 87 ? -14.839 -10.650 4.350 1.00 58.03 87 ALA A C 1
ATOM 643 O O . ALA A 1 87 ? -15.398 -11.347 5.196 1.00 58.03 87 ALA A O 1
ATOM 644 N N . ALA A 1 88 ? -13.854 -9.803 4.668 1.00 54.34 88 ALA A N 1
ATOM 645 C CA . ALA A 1 88 ? -13.406 -9.571 6.041 1.00 54.34 88 ALA A CA 1
ATOM 646 C C . ALA A 1 88 ? -14.507 -8.913 6.891 1.00 54.34 88 ALA A C 1
ATOM 648 O O . ALA A 1 88 ? -14.706 -9.300 8.041 1.00 54.34 88 ALA A O 1
ATOM 649 N N . THR A 1 89 ? -15.274 -7.990 6.305 1.00 46.06 89 THR A N 1
ATOM 650 C CA . THR A 1 89 ? -16.459 -7.384 6.929 1.00 46.06 89 THR A CA 1
ATOM 651 C C . THR A 1 89 ? -17.632 -8.363 7.022 1.00 46.06 89 THR A C 1
ATOM 653 O O . THR A 1 89 ? -18.363 -8.349 8.006 1.00 46.06 89 THR A O 1
ATOM 656 N N . SER A 1 90 ? -17.801 -9.282 6.068 1.00 37.84 90 SER A N 1
ATOM 657 C CA . SER A 1 90 ? -18.936 -10.216 6.063 1.00 37.84 90 SER A CA 1
ATOM 658 C C . SER A 1 90 ? -18.826 -11.342 7.103 1.00 37.84 90 SER A C 1
ATOM 660 O O . SER A 1 90 ? -19.826 -12.003 7.372 1.00 37.84 90 SER A O 1
ATOM 662 N N . SER A 1 91 ? -17.652 -11.544 7.719 1.00 36.28 91 SER A N 1
ATOM 663 C CA . SER A 1 91 ? -17.498 -12.400 8.909 1.00 36.28 91 SER A CA 1
ATOM 664 C C . SER A 1 91 ? -17.511 -11.614 10.230 1.00 36.28 91 SER A C 1
ATOM 666 O O . SER A 1 91 ? -17.442 -12.221 11.298 1.00 36.28 91 SER A O 1
ATOM 668 N N . MET A 1 92 ? -17.645 -10.286 10.176 1.00 36.59 92 MET A N 1
ATOM 669 C CA . MET A 1 92 ? -17.933 -9.423 11.321 1.00 36.59 92 MET A CA 1
ATOM 670 C C . MET A 1 92 ? -19.328 -8.821 11.148 1.00 36.59 92 MET A C 1
ATOM 672 O O . MET A 1 92 ? -19.517 -7.638 10.881 1.00 36.59 92 MET A O 1
ATOM 676 N N . ASN A 1 93 ? -20.340 -9.666 11.345 1.00 40.44 93 ASN A N 1
ATOM 677 C CA . ASN A 1 93 ? -21.676 -9.204 11.692 1.00 40.44 93 ASN A CA 1
ATOM 678 C C . ASN A 1 93 ? -21.621 -8.506 13.061 1.00 40.44 93 ASN A C 1
ATOM 680 O O . ASN A 1 93 ? -21.795 -9.173 14.077 1.00 40.44 93 ASN A O 1
ATOM 684 N N . CYS A 1 94 ? -21.315 -7.206 13.078 1.00 32.72 94 CYS A N 1
ATOM 685 C CA . CYS A 1 94 ? -22.029 -6.159 13.820 1.00 32.72 94 CYS A CA 1
ATOM 686 C C . CYS A 1 94 ? -21.265 -4.827 13.707 1.00 32.72 94 CYS A C 1
ATOM 688 O O . CYS A 1 94 ? -20.120 -4.746 14.141 1.00 32.72 94 CYS A O 1
ATOM 690 N N . GLY A 1 95 ? -21.933 -3.771 13.240 1.00 34.28 95 GLY A N 1
ATOM 691 C CA . GLY A 1 95 ? -21.538 -2.392 13.539 1.00 34.28 95 GLY A CA 1
ATOM 692 C C . GLY A 1 95 ? -20.865 -1.632 12.398 1.00 34.28 95 GLY A C 1
ATOM 693 O O . GLY A 1 95 ? -19.701 -1.844 12.089 1.00 34.28 95 GLY A O 1
ATOM 694 N N . CYS A 1 96 ? -21.651 -0.721 11.830 1.00 29.84 96 CYS A N 1
ATOM 695 C CA . CYS A 1 96 ? -21.309 0.442 11.016 1.00 29.84 96 CYS A CA 1
ATOM 696 C C . CYS A 1 96 ? -19.835 0.890 11.033 1.00 29.84 96 CYS A C 1
ATOM 698 O O . CYS A 1 96 ? -19.303 1.184 12.103 1.00 29.84 96 CYS A O 1
ATOM 700 N N . ILE A 1 97 ? -19.273 1.103 9.839 1.00 37.50 97 ILE A N 1
ATOM 701 C CA . ILE A 1 97 ? -18.362 2.216 9.530 1.00 37.50 97 ILE A CA 1
ATOM 702 C C . ILE A 1 97 ? -18.730 2.792 8.167 1.00 37.50 97 ILE A C 1
ATOM 704 O O . ILE A 1 97 ? -19.040 1.983 7.263 1.00 37.50 97 ILE A O 1
#

Sequence (97 aa):
MFEGTGAVLIGPRTFDVAIDVWGEDGAFGLPCVVVTHREAAPVHRTKTSFEFVTGGILPAIARARKLAGEQDVCIMGGATLALQYLAATSSMNCGCI

pLDDT: mean 71.22, std 15.4, range [29.84, 88.19]

Secondary structure (DSSP, 8-state):
--TTEEEEEE-HHHHHHHHHHHTTT-TTSSEEEEE-SS--PPEEETTEEEEEE-S-HHHHHHHHHHHHTTSEEEEE--HHHHHHHHHHHHT--S---

Radius of gyration: 13.41 Å; chains: 1; bounding box: 34×28×31 Å